Protein AF-A0AAV0P8Z9-F1 (afdb_monomer_lite)

InterPro domains:
  IPR044787 HHO5-like [PTHR31003] (23-116)
  IPR058673 HHO5-like, N-terminal domain [PF26575] (5-75)

Structure (mmCIF, N/CA/C/O backbone):
data_AF-A0AAV0P8Z9-F1
#
_entry.id   AF-A0AAV0P8Z9-F1
#
loop_
_atom_site.group_PDB
_atom_site.id
_atom_site.type_symbol
_atom_site.label_atom_id
_atom_site.label_alt_id
_atom_site.label_comp_id
_atom_site.label_asym_id
_atom_site.label_entity_id
_atom_site.label_seq_id
_atom_site.pdbx_PDB_ins_code
_atom_site.Cartn_x
_atom_site.Cartn_y
_atom_site.Cartn_z
_atom_site.occupancy
_atom_site.B_iso_or_equiv
_atom_site.auth_seq_id
_atom_site.auth_comp_id
_atom_site.auth_asym_id
_atom_site.auth_atom_id
_atom_site.pdbx_PDB_model_num
ATOM 1 N N . MET A 1 1 ? -12.467 15.880 -38.894 1.00 51.84 1 MET A N 1
ATOM 2 C CA . MET A 1 1 ? -12.715 15.130 -37.648 1.00 51.84 1 MET A CA 1
ATOM 3 C C . MET A 1 1 ? -11.753 15.692 -36.623 1.00 51.84 1 MET A C 1
ATOM 5 O O . MET A 1 1 ? -10.556 15.492 -36.778 1.00 51.84 1 MET A O 1
ATOM 9 N N . GLU A 1 2 ? -12.243 16.493 -35.682 1.00 56.84 2 GLU A N 1
ATOM 10 C CA . GLU A 1 2 ? -11.440 16.938 -34.540 1.00 56.84 2 GLU A CA 1
ATOM 11 C C . GLU A 1 2 ? -11.354 15.783 -33.543 1.00 56.84 2 GLU A C 1
ATOM 13 O O . GLU A 1 2 ? -12.376 15.250 -33.117 1.00 56.84 2 GLU A O 1
ATOM 18 N N . LEU A 1 3 ? -10.135 15.364 -33.212 1.00 60.47 3 LEU A N 1
ATOM 19 C CA . LEU A 1 3 ? -9.883 14.426 -32.127 1.00 60.47 3 LEU A CA 1
ATOM 20 C C . LEU A 1 3 ? -9.675 15.258 -30.861 1.00 60.47 3 LEU A C 1
ATOM 22 O O . LEU A 1 3 ? -8.572 15.737 -30.605 1.00 60.47 3 LEU A O 1
ATOM 26 N N . SER A 1 4 ? -10.739 15.473 -30.090 1.00 65.94 4 SER A N 1
ATOM 27 C CA . SER A 1 4 ? -10.613 16.033 -28.746 1.00 65.94 4 SER A CA 1
ATOM 28 C C . SER A 1 4 ? -9.932 14.992 -27.857 1.00 65.94 4 SER A C 1
ATOM 30 O O . SER A 1 4 ? -10.538 13.985 -27.491 1.00 65.94 4 SER A O 1
ATOM 32 N N . LEU A 1 5 ? -8.656 15.209 -27.540 1.00 61.56 5 LEU A N 1
ATOM 33 C CA . LEU A 1 5 ? -7.980 14.472 -26.479 1.00 61.56 5 LEU A CA 1
ATOM 34 C C . LEU A 1 5 ? -8.560 14.962 -25.155 1.00 61.56 5 LEU A C 1
ATOM 36 O O . LEU A 1 5 ? -8.186 16.022 -24.658 1.00 61.56 5 LEU 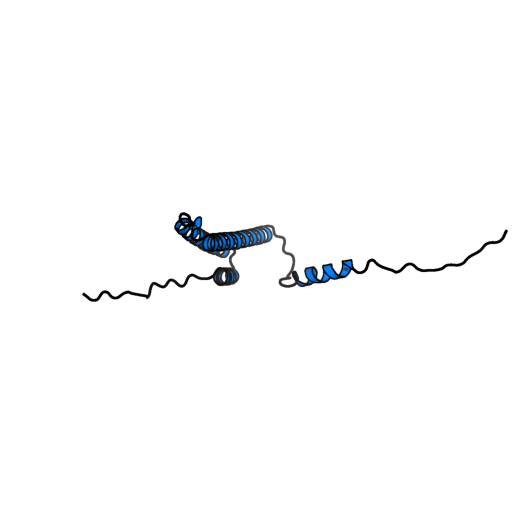A O 1
ATOM 40 N N . ASP A 1 6 ? -9.519 14.215 -24.621 1.00 62.91 6 ASP A N 1
ATOM 41 C CA . ASP A 1 6 ? -10.086 14.485 -23.310 1.00 62.91 6 ASP A CA 1
ATOM 42 C C . ASP A 1 6 ? -9.028 14.164 -22.238 1.00 62.91 6 ASP A C 1
ATOM 44 O O . ASP A 1 6 ? -8.890 13.038 -21.761 1.00 62.91 6 ASP A O 1
ATOM 48 N N . LEU A 1 7 ? -8.210 15.165 -21.901 1.00 58.78 7 LEU A N 1
ATOM 49 C CA . LEU A 1 7 ? -7.225 15.115 -20.814 1.00 58.78 7 LEU A CA 1
ATOM 50 C C . LEU A 1 7 ? -7.895 15.076 -19.424 1.00 58.78 7 LEU A C 1
ATOM 52 O O . LEU A 1 7 ? -7.199 15.073 -18.411 1.00 58.78 7 LEU A O 1
ATOM 56 N N . GLY A 1 8 ? -9.231 15.008 -19.344 1.00 55.84 8 GLY A N 1
ATOM 57 C CA . GLY A 1 8 ? -9.981 14.841 -18.097 1.00 55.84 8 GLY A CA 1
ATOM 58 C C . GLY A 1 8 ? -9.729 13.510 -17.376 1.00 55.84 8 GLY A C 1
ATOM 59 O O . GLY A 1 8 ? -10.128 13.358 -16.224 1.00 55.84 8 GLY A O 1
ATOM 60 N N . LEU A 1 9 ? -9.030 12.562 -18.011 1.00 55.56 9 LEU A N 1
ATOM 61 C CA . LEU A 1 9 ? -8.647 11.280 -17.415 1.00 55.56 9 LEU A CA 1
ATOM 62 C C . LEU A 1 9 ? -7.218 11.256 -16.844 1.00 55.56 9 LEU A C 1
ATOM 64 O O . LEU A 1 9 ? -6.630 10.181 -16.707 1.00 55.56 9 LEU A O 1
ATOM 68 N N . VAL A 1 10 ? -6.632 12.406 -16.491 1.00 54.03 10 VAL A N 1
ATOM 69 C CA . VAL A 1 10 ? -5.460 12.407 -15.603 1.00 54.03 10 VAL A CA 1
ATOM 70 C C . VAL A 1 10 ? -5.956 12.000 -14.216 1.00 54.03 10 VAL A C 1
ATOM 72 O O . VAL A 1 10 ? -6.272 12.833 -13.370 1.00 54.03 10 VAL A O 1
ATOM 75 N N . HIS A 1 11 ? -6.092 10.691 -13.997 1.00 60.72 11 HIS A N 1
ATOM 76 C CA . HIS A 1 11 ? -6.271 10.137 -12.666 1.00 60.72 11 HIS A CA 1
ATOM 77 C C . HIS A 1 11 ? -5.038 10.538 -11.860 1.00 60.72 11 HIS A C 1
ATOM 79 O O . HIS A 1 11 ? -3.969 9.947 -12.007 1.00 60.72 11 HIS A O 1
ATOM 85 N N . VAL A 1 12 ? -5.171 11.585 -11.048 1.00 62.84 12 VAL A N 1
ATOM 86 C CA . VAL A 1 12 ? -4.145 11.950 -10.079 1.00 62.84 12 VAL A CA 1
ATOM 87 C C . VAL A 1 12 ? -4.129 10.827 -9.053 1.00 62.84 12 VAL A C 1
ATOM 89 O O . VAL A 1 12 ? -5.015 10.720 -8.204 1.00 62.84 12 VAL A O 1
ATOM 92 N N . SER A 1 13 ? -3.164 9.923 -9.203 1.00 72.81 13 SER A N 1
ATOM 93 C CA . SER A 1 13 ? -2.950 8.838 -8.260 1.00 72.81 13 SER A CA 1
ATOM 94 C C . SER A 1 13 ? -2.688 9.439 -6.887 1.00 72.81 13 SER A C 1
ATOM 96 O O . SER A 1 13 ? -1.735 10.197 -6.714 1.00 72.81 13 SER A O 1
ATOM 98 N N . LYS A 1 14 ? -3.532 9.089 -5.914 1.00 83.50 14 LYS A N 1
ATOM 99 C CA . LYS A 1 14 ? -3.284 9.434 -4.516 1.00 83.50 14 LYS A CA 1
ATOM 100 C C . LYS A 1 14 ? -1.974 8.806 -4.063 1.00 83.50 14 LYS A C 1
ATOM 102 O O . LYS A 1 14 ? -1.675 7.650 -4.376 1.00 83.50 14 LYS A O 1
ATOM 107 N N . THR A 1 15 ? -1.205 9.564 -3.305 1.00 90.31 15 THR A N 1
ATOM 108 C CA . THR A 1 15 ? -0.020 9.074 -2.615 1.00 90.31 15 THR A CA 1
ATOM 109 C C . THR A 1 15 ? -0.419 8.156 -1.462 1.00 90.31 15 THR A C 1
ATOM 111 O O . THR A 1 15 ? -1.511 8.252 -0.903 1.00 90.31 15 THR A O 1
ATOM 114 N N . VAL A 1 16 ? 0.504 7.293 -1.035 1.00 91.94 16 VAL A N 1
ATOM 115 C CA . VAL A 1 16 ? 0.297 6.436 0.146 1.00 91.94 16 VAL A CA 1
ATOM 116 C C . VAL A 1 16 ? -0.013 7.270 1.395 1.00 91.94 16 VAL A C 1
ATOM 118 O O . VAL A 1 16 ? -0.806 6.845 2.227 1.00 91.94 16 VAL A O 1
ATOM 121 N N . ALA A 1 17 ? 0.579 8.462 1.523 1.00 93.00 17 ALA A N 1
ATOM 122 C CA . ALA A 1 17 ? 0.323 9.362 2.644 1.00 93.00 17 ALA A CA 1
ATOM 123 C C . ALA A 1 17 ? -1.138 9.834 2.677 1.00 93.00 17 ALA A C 1
ATOM 125 O O . ALA A 1 17 ? -1.779 9.745 3.720 1.00 93.00 17 ALA A O 1
ATOM 126 N N . GLU A 1 18 ? -1.680 10.252 1.532 1.00 93.06 18 GLU A N 1
ATOM 127 C CA . GLU A 1 18 ? -3.087 10.652 1.410 1.00 93.06 18 GLU A CA 1
ATOM 128 C C . GLU A 1 18 ? -4.025 9.472 1.688 1.00 93.06 18 GLU A C 1
ATOM 130 O O . GLU A 1 18 ? -5.010 9.625 2.410 1.00 93.06 18 GLU A O 1
ATOM 135 N N . CYS A 1 19 ? -3.701 8.273 1.189 1.00 90.88 19 CYS A N 1
ATOM 136 C CA . CYS A 1 19 ? -4.474 7.065 1.487 1.00 90.88 19 CYS A CA 1
ATOM 137 C C . CYS A 1 19 ? -4.520 6.779 2.995 1.00 90.88 19 CYS A C 1
ATOM 139 O O . CYS A 1 19 ? -5.588 6.499 3.539 1.00 90.88 19 CYS A O 1
ATOM 141 N N . LEU A 1 20 ? -3.376 6.869 3.680 1.00 93.38 20 LEU A N 1
ATOM 142 C CA . LEU A 1 20 ? -3.286 6.655 5.125 1.00 93.38 20 LEU A CA 1
ATOM 143 C C . LEU A 1 20 ? -4.045 7.732 5.909 1.00 93.38 20 LEU A C 1
ATOM 145 O O . LEU A 1 20 ? -4.743 7.406 6.866 1.00 93.38 20 LEU A O 1
ATOM 149 N N . GLU A 1 21 ? -3.973 8.995 5.487 1.00 93.50 21 GLU A N 1
ATOM 150 C CA . GLU A 1 21 ? -4.736 10.082 6.104 1.00 93.50 21 GLU A CA 1
ATOM 151 C C . GLU A 1 21 ? -6.252 9.862 5.955 1.00 93.50 21 GLU A C 1
ATOM 153 O O . GLU A 1 21 ? -7.019 10.047 6.904 1.00 93.50 21 GLU A O 1
ATOM 158 N N . GLU A 1 22 ? -6.707 9.418 4.782 1.00 91.19 22 GLU A N 1
ATOM 159 C CA . GLU A 1 22 ? -8.111 9.072 4.553 1.00 91.19 22 GLU A CA 1
ATOM 160 C C . GLU A 1 22 ? -8.573 7.901 5.418 1.00 91.19 22 GLU A C 1
ATOM 162 O O . GLU A 1 22 ? -9.686 7.938 5.945 1.00 91.19 22 GLU A O 1
ATOM 167 N N . VAL A 1 23 ? -7.737 6.875 5.575 1.00 92.81 23 VAL A N 1
ATOM 168 C CA . VAL A 1 23 ? -8.021 5.723 6.440 1.00 92.81 23 VAL A CA 1
ATOM 169 C C . VAL A 1 23 ? -8.057 6.149 7.908 1.00 92.81 23 VAL A C 1
ATOM 171 O O . VAL A 1 23 ? -8.952 5.728 8.638 1.00 92.81 23 VAL A O 1
ATOM 174 N N . ALA A 1 24 ? -7.162 7.039 8.342 1.00 90.94 24 ALA A N 1
ATOM 175 C CA . ALA A 1 24 ? -7.137 7.556 9.709 1.00 90.94 24 ALA A CA 1
ATOM 176 C C . ALA A 1 24 ? -8.436 8.293 10.087 1.00 90.94 24 ALA A C 1
ATOM 178 O O . ALA A 1 24 ? -8.899 8.167 11.221 1.00 90.94 24 ALA A O 1
ATOM 179 N N . LYS A 1 25 ? -9.055 9.006 9.135 1.00 92.88 25 LYS A N 1
ATOM 180 C CA . LYS A 1 25 ? -10.325 9.737 9.327 1.00 92.88 25 LYS A CA 1
ATOM 181 C C . LYS A 1 25 ? -11.548 8.827 9.484 1.00 92.88 25 LYS A C 1
ATOM 183 O O . LYS A 1 25 ? -12.558 9.256 10.046 1.00 92.88 25 LYS A O 1
ATOM 188 N N . VAL A 1 26 ? -11.500 7.595 8.977 1.00 92.12 26 VAL A 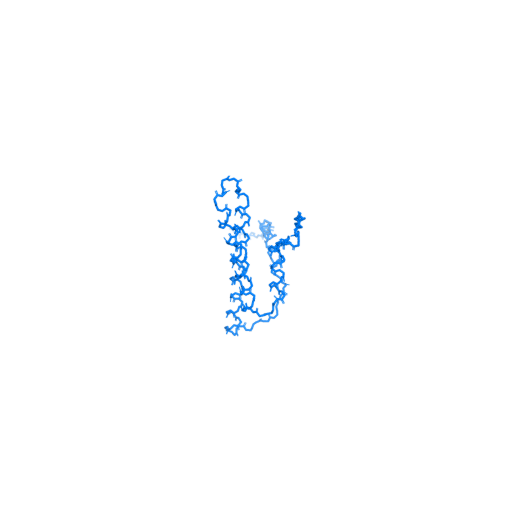N 1
ATOM 189 C CA . VAL A 1 26 ? -12.602 6.630 9.125 1.00 92.12 26 VAL A CA 1
ATOM 190 C C . VAL A 1 26 ? -12.674 6.179 10.587 1.00 92.12 26 VAL A C 1
ATOM 192 O O . VAL A 1 26 ? -11.650 6.001 11.234 1.00 92.12 26 VAL A O 1
ATOM 195 N N . LYS A 1 27 ? -13.875 6.006 11.146 1.00 89.69 27 LYS A N 1
ATOM 196 C CA . LYS A 1 27 ? -14.036 5.526 12.533 1.00 89.69 27 LYS A CA 1
ATOM 197 C C . LYS A 1 27 ? -14.147 4.007 12.614 1.00 89.69 27 LYS A C 1
ATOM 199 O O . LYS A 1 27 ? -13.554 3.398 13.494 1.00 89.69 27 LYS A O 1
ATOM 204 N N . ASP A 1 28 ? -14.894 3.418 11.687 1.00 92.44 28 ASP A N 1
ATOM 205 C CA . ASP A 1 28 ? -15.147 1.983 11.650 1.00 92.44 28 ASP A CA 1
ATOM 206 C C . ASP A 1 28 ? -13.930 1.198 11.143 1.00 92.44 28 ASP A C 1
ATOM 208 O O . ASP A 1 28 ? -13.384 1.495 10.078 1.00 92.44 28 ASP A O 1
ATOM 212 N N . VAL A 1 29 ? -13.507 0.183 11.898 1.00 91.62 29 VAL A N 1
ATOM 213 C CA . VAL A 1 29 ? -12.312 -0.596 11.554 1.00 91.62 29 VAL A CA 1
ATOM 214 C C . VAL A 1 29 ? -12.553 -1.493 10.339 1.00 91.62 29 VAL A C 1
ATOM 216 O O . VAL A 1 29 ? -11.657 -1.634 9.508 1.00 91.62 29 VAL A O 1
ATOM 219 N N . GLY A 1 30 ? -13.763 -2.031 10.162 1.00 91.31 30 GLY A N 1
ATOM 220 C CA . GLY A 1 30 ? -14.109 -2.820 8.976 1.00 91.31 30 GLY A CA 1
ATOM 221 C C . GLY A 1 30 ? -13.960 -2.009 7.685 1.00 91.31 30 GLY A C 1
ATOM 222 O O . GLY A 1 30 ? -13.312 -2.448 6.734 1.00 91.31 30 GLY A O 1
ATOM 223 N N . GLN A 1 31 ? -14.470 -0.777 7.680 1.00 93.12 31 GLN A N 1
ATOM 224 C CA . GLN A 1 31 ? -14.312 0.169 6.575 1.00 93.12 31 GLN A CA 1
ATOM 225 C C . GLN A 1 31 ? -12.853 0.584 6.355 1.00 93.12 31 GLN A C 1
ATOM 227 O O . GLN A 1 31 ? -12.437 0.706 5.201 1.00 93.12 31 GLN A O 1
ATOM 232 N N . LYS A 1 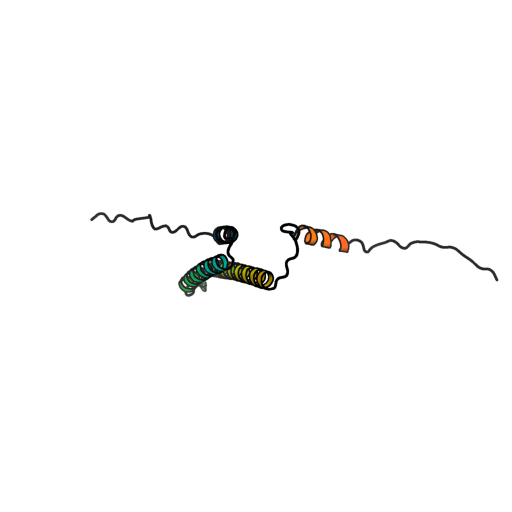32 ? -12.059 0.781 7.420 1.00 94.38 32 LYS A N 1
ATOM 233 C CA . LYS A 1 32 ? -10.610 1.029 7.287 1.00 94.38 32 LYS A CA 1
ATOM 234 C C . LYS A 1 32 ? -9.917 -0.112 6.554 1.00 94.38 32 LYS A C 1
ATOM 236 O O . LYS A 1 32 ? -9.182 0.136 5.601 1.00 94.38 32 LYS A O 1
ATOM 241 N N . LEU A 1 33 ? -10.182 -1.346 6.980 1.00 94.62 33 LEU A N 1
ATOM 242 C CA . LEU A 1 33 ? -9.589 -2.546 6.398 1.00 94.62 33 LEU A CA 1
ATOM 243 C C . LEU A 1 33 ? -9.984 -2.719 4.934 1.00 94.62 33 LEU A C 1
ATOM 245 O O . LEU A 1 33 ? -9.106 -2.956 4.112 1.00 94.62 33 LEU A O 1
ATOM 249 N N . SER A 1 34 ? -11.263 -2.527 4.599 1.00 94.50 34 SER A N 1
ATOM 250 C CA . SER A 1 34 ? -11.733 -2.585 3.210 1.00 94.50 34 SER A CA 1
ATOM 251 C C . SER A 1 34 ? -11.023 -1.557 2.329 1.00 94.50 34 SER A C 1
ATOM 253 O O . SER A 1 34 ? -10.557 -1.899 1.250 1.00 94.50 34 SER A O 1
ATOM 255 N N . ARG A 1 35 ? -10.875 -0.309 2.796 1.00 94.44 35 ARG A N 1
ATOM 256 C CA . ARG A 1 35 ? -10.174 0.733 2.028 1.00 94.44 35 ARG A CA 1
ATOM 257 C C . ARG A 1 35 ? -8.693 0.424 1.840 1.00 94.44 35 ARG A C 1
ATOM 259 O O . ARG A 1 35 ? -8.158 0.658 0.761 1.00 94.44 35 ARG A O 1
ATOM 266 N N . LEU A 1 36 ? -8.021 -0.062 2.885 1.00 95.38 36 LEU A N 1
ATOM 267 C CA . LEU A 1 36 ? -6.616 -0.464 2.796 1.00 95.38 36 LEU A CA 1
ATOM 268 C C . LEU A 1 36 ? -6.436 -1.617 1.804 1.00 95.38 36 LEU A C 1
ATOM 270 O O . LEU A 1 36 ? -5.515 -1.563 0.992 1.00 95.38 36 LEU A O 1
ATOM 274 N N . ASP A 1 37 ? -7.328 -2.609 1.830 1.00 95.69 37 ASP A N 1
ATOM 275 C CA . ASP A 1 37 ? -7.307 -3.737 0.896 1.00 95.69 37 ASP A CA 1
ATOM 276 C C . ASP A 1 37 ? -7.519 -3.277 -0.554 1.00 95.69 37 ASP A C 1
ATOM 278 O O . ASP A 1 37 ? -6.735 -3.631 -1.434 1.00 95.69 37 ASP A O 1
ATOM 282 N N . ASP A 1 38 ? -8.481 -2.381 -0.796 1.00 95.25 38 ASP A N 1
ATOM 283 C CA . ASP A 1 38 ? -8.710 -1.783 -2.117 1.00 95.25 38 ASP A CA 1
ATOM 284 C C . ASP A 1 38 ? -7.451 -1.078 -2.651 1.00 95.25 38 ASP A C 1
ATOM 286 O O . ASP A 1 38 ? -7.080 -1.236 -3.819 1.00 95.25 38 ASP A O 1
ATOM 290 N N . TYR A 1 39 ? -6.759 -0.305 -1.805 1.00 94.75 39 TYR A N 1
ATOM 291 C CA . TYR A 1 39 ? -5.510 0.359 -2.191 1.00 94.75 39 TYR A CA 1
ATOM 292 C C . TYR A 1 39 ? -4.380 -0.641 -2.467 1.00 94.75 39 TYR A C 1
ATOM 294 O O . TYR A 1 39 ? -3.646 -0.470 -3.444 1.00 94.75 39 TYR A O 1
ATOM 302 N N . VAL A 1 40 ? -4.255 -1.691 -1.653 1.00 96.50 40 VAL A N 1
ATOM 303 C CA . VAL A 1 40 ? -3.281 -2.772 -1.862 1.00 96.50 40 VAL A CA 1
ATOM 304 C C . VAL A 1 40 ? -3.527 -3.469 -3.198 1.00 96.50 40 VAL A C 1
ATOM 306 O O . VAL A 1 40 ? -2.593 -3.587 -3.989 1.00 96.50 40 VAL A O 1
ATOM 309 N N . ASN A 1 41 ? -4.769 -3.860 -3.489 1.00 96.62 41 ASN A N 1
ATOM 310 C CA . ASN A 1 41 ? -5.133 -4.557 -4.725 1.00 96.62 41 ASN A CA 1
ATOM 311 C C . ASN A 1 41 ? -4.769 -3.728 -5.966 1.00 96.62 41 ASN A C 1
ATOM 313 O O . ASN A 1 41 ? -4.135 -4.234 -6.894 1.00 96.62 41 ASN A O 1
ATOM 317 N N . ARG A 1 42 ? -5.073 -2.425 -5.944 1.00 94.88 42 ARG A N 1
ATOM 318 C CA . ARG A 1 42 ? -4.721 -1.500 -7.033 1.00 94.88 42 ARG A CA 1
ATOM 319 C C . ARG A 1 42 ? -3.209 -1.370 -7.231 1.00 94.88 42 ARG A C 1
ATOM 321 O O . ARG A 1 42 ? -2.743 -1.368 -8.366 1.00 94.88 42 ARG A O 1
ATOM 328 N N . LEU A 1 43 ? -2.430 -1.267 -6.153 1.00 95.69 43 LEU A N 1
ATOM 329 C CA . LEU A 1 43 ? -0.967 -1.195 -6.258 1.00 95.69 43 LEU A CA 1
ATOM 330 C C . LEU A 1 43 ? -0.357 -2.517 -6.734 1.00 95.69 43 LEU A C 1
ATOM 332 O O . LEU A 1 43 ? 0.624 -2.508 -7.478 1.00 95.69 43 LEU A O 1
ATOM 336 N N . GLU A 1 44 ? -0.935 -3.652 -6.344 1.00 97.44 44 GLU A N 1
ATOM 337 C CA . GLU A 1 44 ? -0.523 -4.959 -6.849 1.00 97.44 44 GLU A CA 1
ATOM 338 C C . GLU A 1 44 ? -0.799 -5.113 -8.351 1.00 97.44 44 GLU A C 1
ATOM 340 O O . GLU A 1 44 ? 0.023 -5.707 -9.055 1.00 97.44 44 GLU A O 1
ATOM 345 N N . ASP A 1 45 ? -1.899 -4.551 -8.858 1.00 96.62 45 ASP A N 1
ATOM 346 C CA . ASP A 1 45 ? -2.166 -4.468 -10.297 1.00 96.62 45 ASP A CA 1
ATOM 347 C C . ASP A 1 45 ? -1.122 -3.617 -11.021 1.00 96.62 45 ASP A C 1
ATOM 349 O O . ASP A 1 45 ? -0.564 -4.062 -12.026 1.00 96.62 45 ASP A O 1
ATOM 353 N N . GLU A 1 46 ? -0.802 -2.425 -10.508 1.00 94.75 46 GLU A N 1
ATOM 354 C CA . GLU A 1 46 ? 0.241 -1.574 -11.099 1.00 94.75 46 GLU A CA 1
ATOM 355 C C . GLU A 1 46 ? 1.612 -2.253 -11.076 1.00 94.75 46 GLU A C 1
ATOM 357 O O . GLU A 1 46 ? 2.340 -2.223 -12.071 1.00 94.75 46 GLU A O 1
ATOM 362 N N . ARG A 1 47 ? 1.939 -2.963 -9.991 1.00 96.38 47 ARG A N 1
ATOM 363 C CA . ARG A 1 47 ? 3.134 -3.808 -9.936 1.00 96.38 47 ARG A CA 1
ATOM 364 C C . ARG A 1 47 ? 3.117 -4.850 -11.048 1.00 96.38 47 ARG A C 1
ATOM 366 O O . ARG A 1 47 ? 4.107 -4.975 -11.761 1.00 96.38 47 ARG A O 1
ATOM 373 N N . ARG A 1 48 ? 2.021 -5.606 -11.189 1.00 97.50 48 ARG A N 1
ATOM 374 C CA . ARG A 1 48 ? 1.900 -6.665 -12.206 1.00 97.50 48 ARG A CA 1
ATOM 375 C C . ARG A 1 48 ? 2.078 -6.111 -13.618 1.00 97.50 48 ARG A C 1
ATOM 377 O O . ARG A 1 48 ? 2.713 -6.769 -14.437 1.00 97.50 48 ARG A O 1
ATOM 384 N N . LYS A 1 49 ? 1.578 -4.902 -13.895 1.00 95.56 49 LYS A N 1
ATOM 385 C CA . LYS A 1 49 ? 1.763 -4.231 -15.193 1.00 95.56 49 LYS A CA 1
ATOM 386 C C . LYS A 1 49 ? 3.233 -3.944 -15.488 1.00 95.56 49 LYS A C 1
ATOM 388 O O . LYS A 1 49 ? 3.667 -4.142 -16.620 1.00 95.56 49 LYS A O 1
ATOM 393 N N . ILE A 1 50 ? 3.997 -3.498 -14.488 1.00 96.19 50 ILE A N 1
ATOM 394 C CA . ILE A 1 50 ? 5.414 -3.148 -14.673 1.00 96.19 50 ILE A CA 1
ATOM 395 C C . ILE A 1 50 ? 6.386 -4.305 -14.406 1.00 96.19 50 ILE A C 1
ATOM 397 O O . ILE A 1 50 ? 7.590 -4.147 -14.589 1.00 96.19 50 ILE A O 1
ATOM 401 N N . GLU A 1 51 ? 5.884 -5.474 -14.008 1.00 96.12 51 GLU A N 1
ATOM 402 C CA . GLU A 1 51 ? 6.668 -6.664 -13.652 1.00 96.12 51 GLU A CA 1
ATOM 403 C C . GLU A 1 51 ? 7.619 -7.109 -14.779 1.00 96.12 51 GLU A C 1
ATOM 405 O O . GLU A 1 51 ? 8.755 -7.513 -14.533 1.00 96.12 51 GLU A O 1
ATOM 410 N N . VAL A 1 52 ? 7.186 -6.987 -16.037 1.00 96.19 52 VAL A N 1
ATOM 411 C CA . VAL A 1 52 ? 8.017 -7.321 -17.207 1.00 96.19 52 VAL A CA 1
ATOM 412 C C . VAL A 1 52 ? 9.170 -6.337 -17.420 1.00 96.19 52 VAL A C 1
ATOM 414 O O . VAL A 1 52 ? 10.161 -6.700 -18.045 1.00 96.19 52 VAL A O 1
ATOM 417 N N . PHE A 1 53 ? 9.065 -5.125 -16.866 1.00 95.62 53 PHE A N 1
ATOM 418 C CA . PHE A 1 53 ? 10.065 -4.058 -16.951 1.00 95.62 53 PHE A CA 1
ATOM 419 C C . PHE A 1 53 ? 10.949 -3.983 -15.702 1.00 95.62 53 PHE A C 1
ATOM 421 O O . PHE A 1 53 ? 11.545 -2.947 -15.414 1.00 95.62 53 PHE A O 1
ATOM 428 N N . ARG A 1 54 ? 11.025 -5.044 -14.892 1.00 91.75 54 ARG A N 1
ATOM 429 C CA . ARG A 1 54 ? 11.755 -5.003 -13.613 1.00 91.75 54 ARG A CA 1
ATOM 430 C C . ARG A 1 54 ? 13.248 -4.728 -13.747 1.00 91.75 54 ARG A C 1
ATOM 432 O O . ARG A 1 54 ? 13.844 -4.231 -12.794 1.00 91.75 54 ARG A O 1
ATOM 439 N N . ARG A 1 55 ? 13.858 -5.048 -14.892 1.00 96.06 55 ARG A N 1
ATOM 440 C CA . ARG A 1 55 ? 15.282 -4.771 -15.145 1.00 96.06 55 ARG A CA 1
ATOM 441 C C . ARG A 1 55 ? 15.501 -3.322 -15.573 1.00 96.06 55 ARG A C 1
ATOM 443 O O . ARG A 1 55 ? 16.543 -2.750 -15.277 1.00 96.06 55 ARG A O 1
ATOM 450 N N . GLU A 1 56 ? 14.511 -2.748 -16.238 1.00 96.94 56 GLU A N 1
ATOM 451 C CA . GLU A 1 56 ? 14.503 -1.409 -16.813 1.00 96.94 56 GLU A CA 1
ATOM 452 C C . GLU A 1 56 ? 14.027 -0.360 -15.797 1.00 96.94 56 GLU A C 1
ATOM 454 O O . GLU A 1 56 ? 14.504 0.772 -15.804 1.00 96.94 56 GLU A O 1
ATOM 459 N N . LEU A 1 57 ? 13.123 -0.744 -14.890 1.00 96.38 57 LEU A N 1
ATOM 460 C CA . LEU A 1 57 ? 12.488 0.109 -13.880 1.00 96.38 57 LEU A CA 1
ATOM 461 C C . LEU A 1 57 ? 12.638 -0.456 -12.451 1.00 96.38 57 LEU A C 1
ATOM 463 O O . LEU A 1 57 ? 11.644 -0.602 -11.729 1.00 96.38 57 LEU A O 1
ATOM 467 N N . PRO A 1 58 ? 13.865 -0.755 -11.985 1.00 95.38 58 PRO A N 1
ATOM 468 C CA . PRO A 1 58 ? 14.068 -1.365 -10.671 1.00 95.38 58 PRO A CA 1
ATOM 469 C C . PRO A 1 58 ? 13.568 -0.476 -9.522 1.00 95.38 58 PRO A C 1
ATOM 471 O O . PRO A 1 58 ? 13.021 -0.982 -8.543 1.00 95.38 58 PRO A O 1
ATOM 474 N N . LEU A 1 59 ? 13.695 0.851 -9.651 1.00 97.19 59 LEU A N 1
ATOM 475 C CA . LEU A 1 59 ? 13.262 1.803 -8.622 1.00 97.19 59 LEU A CA 1
ATOM 476 C C . LEU A 1 59 ? 11.740 1.880 -8.497 1.00 97.19 59 LEU A C 1
ATOM 478 O O . LEU A 1 59 ? 11.221 1.858 -7.386 1.00 97.19 59 LEU A O 1
ATOM 482 N N . CYS A 1 60 ? 11.011 1.916 -9.615 1.00 95.56 60 CYS A N 1
ATOM 483 C CA . CYS A 1 60 ? 9.547 1.875 -9.586 1.00 95.56 60 CYS A CA 1
ATOM 484 C C . CYS A 1 60 ? 9.062 0.595 -8.907 1.00 95.56 60 CYS A C 1
ATOM 486 O O . CYS A 1 60 ? 8.104 0.623 -8.134 1.00 95.56 60 CYS A O 1
ATOM 488 N N . MET A 1 61 ? 9.765 -0.516 -9.152 1.00 96.44 61 MET A N 1
ATOM 489 C CA . MET A 1 61 ? 9.406 -1.774 -8.530 1.00 96.44 61 MET A CA 1
ATOM 490 C C . MET A 1 61 ? 9.658 -1.782 -7.013 1.00 96.44 61 MET A C 1
ATOM 492 O O . MET A 1 61 ? 8.849 -2.287 -6.236 1.00 96.44 61 MET A O 1
ATOM 496 N N . LEU A 1 62 ? 10.772 -1.205 -6.566 1.00 96.62 62 LEU A N 1
ATOM 497 C CA . LEU A 1 62 ? 11.041 -1.040 -5.139 1.00 96.62 62 LEU A CA 1
ATOM 498 C C . LEU A 1 62 ? 9.941 -0.202 -4.470 1.00 96.62 62 LEU A C 1
ATOM 500 O O . LEU A 1 62 ? 9.329 -0.654 -3.507 1.00 96.62 62 LEU A O 1
ATOM 504 N N . LEU A 1 63 ? 9.617 0.960 -5.044 1.00 96.50 63 LEU A N 1
ATOM 505 C CA . LEU A 1 63 ? 8.629 1.887 -4.485 1.00 96.50 63 LEU A CA 1
ATOM 506 C C . LEU A 1 63 ? 7.228 1.273 -4.363 1.00 96.50 63 LEU A C 1
ATOM 508 O O . LEU A 1 63 ? 6.563 1.466 -3.347 1.00 96.50 63 LEU A O 1
ATOM 512 N N . LEU A 1 64 ? 6.771 0.525 -5.373 1.00 96.25 64 LEU A N 1
ATOM 513 C CA . LEU A 1 64 ? 5.474 -0.155 -5.302 1.00 96.25 64 LEU A CA 1
ATOM 514 C C . LEU A 1 64 ? 5.467 -1.252 -4.233 1.00 96.25 64 LEU A C 1
ATOM 516 O O . LEU A 1 64 ? 4.487 -1.370 -3.500 1.00 96.25 64 LEU A O 1
ATOM 520 N N . ASN A 1 65 ? 6.541 -2.038 -4.115 1.00 97.25 65 ASN A N 1
ATOM 521 C CA . ASN A 1 65 ? 6.631 -3.068 -3.079 1.00 97.25 65 ASN A CA 1
ATOM 522 C C . ASN A 1 65 ? 6.628 -2.454 -1.673 1.00 97.25 65 ASN A C 1
ATOM 524 O O . ASN A 1 65 ? 5.880 -2.929 -0.819 1.00 97.25 65 ASN A O 1
ATOM 528 N N . ASP A 1 66 ? 7.386 -1.380 -1.456 1.00 97.62 66 ASP A N 1
ATOM 529 C CA . ASP A 1 66 ? 7.422 -0.661 -0.178 1.00 97.62 66 ASP A CA 1
ATOM 530 C C . ASP A 1 66 ? 6.051 -0.065 0.168 1.00 97.62 66 ASP A C 1
ATOM 532 O O . ASP A 1 66 ? 5.578 -0.181 1.300 1.00 97.62 66 ASP A O 1
ATOM 536 N N . ALA A 1 67 ? 5.369 0.528 -0.817 1.00 96.62 67 ALA A N 1
ATOM 537 C CA . ALA A 1 67 ? 4.019 1.057 -0.650 1.00 96.62 67 ALA A CA 1
ATOM 538 C C . ALA A 1 67 ? 3.013 -0.040 -0.261 1.00 96.62 67 ALA A C 1
ATOM 540 O O . ALA A 1 67 ? 2.249 0.135 0.690 1.00 96.62 67 ALA A O 1
ATOM 541 N N . ILE A 1 68 ? 3.033 -1.179 -0.963 1.00 97.31 68 ILE A N 1
ATOM 542 C CA . ILE A 1 68 ? 2.172 -2.335 -0.668 1.00 97.31 68 ILE A CA 1
ATOM 543 C C . ILE A 1 68 ? 2.447 -2.859 0.743 1.00 97.31 68 ILE A C 1
ATOM 545 O O . ILE A 1 68 ? 1.506 -3.111 1.496 1.00 97.31 68 ILE A O 1
ATOM 549 N N . LEU A 1 69 ? 3.720 -3.013 1.112 1.00 97.88 69 LEU A N 1
ATOM 550 C CA . LEU A 1 69 ? 4.122 -3.498 2.431 1.00 97.88 69 LEU A CA 1
ATOM 551 C C . LEU A 1 69 ? 3.613 -2.567 3.533 1.00 97.88 69 LEU A C 1
ATOM 553 O O . LEU A 1 69 ? 2.954 -3.030 4.462 1.00 97.88 69 LEU A O 1
ATOM 557 N N . LYS A 1 70 ? 3.812 -1.255 3.380 1.00 96.94 70 LYS A N 1
ATOM 558 C CA . LYS A 1 70 ? 3.362 -0.254 4.354 1.00 96.94 70 LYS A CA 1
ATOM 559 C C . LYS A 1 70 ? 1.847 -0.276 4.571 1.00 96.94 70 LYS A C 1
ATOM 561 O O . LYS A 1 70 ? 1.386 -0.170 5.705 1.00 96.94 70 LYS A O 1
ATOM 566 N N . LEU A 1 71 ? 1.059 -0.428 3.505 1.00 96.06 71 LEU A N 1
ATOM 567 C CA . LEU A 1 71 ? -0.401 -0.516 3.623 1.00 96.06 71 LEU A CA 1
ATOM 568 C C . LEU A 1 71 ? -0.856 -1.832 4.271 1.00 96.06 71 LEU A C 1
ATOM 570 O O . LEU A 1 71 ? -1.806 -1.828 5.055 1.00 96.06 71 LEU A O 1
ATOM 574 N N . LYS A 1 72 ? -0.171 -2.948 3.992 1.00 96.69 72 LYS A N 1
ATOM 575 C CA . LYS A 1 72 ? -0.445 -4.239 4.643 1.00 96.69 72 LYS A CA 1
ATOM 576 C C . LYS A 1 72 ? -0.127 -4.204 6.138 1.00 96.69 72 LYS A C 1
ATOM 578 O O . LYS A 1 72 ? -0.919 -4.715 6.925 1.00 96.69 72 LYS A O 1
ATOM 583 N N . GLU A 1 73 ? 0.978 -3.576 6.539 1.00 96.19 73 GLU A N 1
ATOM 584 C CA . GLU A 1 73 ? 1.305 -3.360 7.955 1.00 96.19 73 GLU A CA 1
ATOM 585 C C . GLU A 1 73 ? 0.224 -2.545 8.670 1.00 96.19 73 GLU A C 1
ATOM 587 O O . GLU A 1 73 ? -0.206 -2.911 9.764 1.00 96.19 73 GLU A O 1
ATOM 592 N N . GLU A 1 74 ? -0.272 -1.478 8.040 1.00 94.19 74 GLU A N 1
ATOM 593 C CA . GLU A 1 74 ? -1.351 -0.675 8.620 1.00 94.19 74 GLU A CA 1
ATOM 594 C C . GLU A 1 74 ? -2.658 -1.472 8.753 1.00 94.19 74 GLU A C 1
ATOM 596 O O . GLU A 1 74 ? -3.372 -1.357 9.752 1.00 94.19 74 GLU A O 1
ATOM 601 N N . ALA A 1 75 ? -2.954 -2.343 7.783 1.00 94.38 75 ALA A N 1
ATOM 602 C CA . ALA A 1 75 ? -4.112 -3.229 7.853 1.00 94.38 75 ALA A CA 1
ATOM 603 C C . ALA A 1 75 ? -3.985 -4.242 9.002 1.00 94.38 75 ALA A C 1
ATOM 605 O O . ALA A 1 75 ? -4.972 -4.523 9.681 1.00 94.38 75 ALA A O 1
ATOM 606 N N . LEU A 1 76 ? -2.785 -4.767 9.260 1.00 94.94 76 LEU A N 1
ATOM 607 C CA . LEU A 1 76 ? -2.536 -5.639 10.412 1.00 94.94 76 LEU A CA 1
ATOM 608 C C . LEU A 1 76 ? -2.734 -4.891 11.735 1.00 94.94 76 LEU A C 1
ATOM 610 O O . LEU A 1 76 ? -3.472 -5.381 12.587 1.00 94.94 76 LEU A O 1
ATOM 614 N N . ARG A 1 77 ? -2.199 -3.670 11.868 1.00 92.50 77 ARG A N 1
ATOM 615 C CA . ARG A 1 77 ? -2.433 -2.824 13.054 1.00 92.50 77 ARG A CA 1
ATOM 616 C C . ARG A 1 77 ? -3.916 -2.564 13.303 1.00 92.50 77 ARG A C 1
ATOM 618 O O . ARG A 1 77 ? -4.378 -2.642 14.438 1.00 92.50 77 ARG A O 1
ATOM 625 N N . CYS A 1 78 ? -4.682 -2.285 12.248 1.00 91.06 78 CYS A N 1
ATOM 626 C CA . CYS A 1 78 ? -6.128 -2.104 12.364 1.00 91.06 78 CYS A CA 1
ATOM 627 C C . CYS A 1 78 ? -6.825 -3.375 12.884 1.00 91.06 78 CYS A C 1
ATOM 629 O O . CYS A 1 78 ? -7.693 -3.272 13.749 1.00 91.06 78 CYS A O 1
ATOM 631 N N . LYS A 1 79 ? -6.432 -4.566 12.408 1.00 91.06 79 LYS A N 1
ATOM 632 C CA . LYS A 1 79 ? -6.978 -5.846 12.899 1.00 91.06 79 LYS A CA 1
ATOM 633 C C . LYS A 1 79 ? -6.660 -6.068 14.376 1.00 91.06 79 LYS A C 1
ATOM 635 O O . LYS A 1 79 ? -7.575 -6.332 15.146 1.00 91.06 79 LYS A O 1
ATOM 640 N N . GLU A 1 80 ? -5.410 -5.868 14.786 1.00 90.38 80 GLU A N 1
ATOM 641 C CA . GLU A 1 80 ? -4.986 -6.031 16.185 1.00 90.38 80 GLU A CA 1
ATOM 642 C C . GLU A 1 80 ? -5.769 -5.121 17.145 1.00 90.38 80 GLU A C 1
ATOM 644 O O . GLU A 1 80 ? -6.204 -5.559 18.212 1.00 90.38 80 GLU A O 1
ATOM 649 N N . LEU A 1 81 ? -6.000 -3.860 16.760 1.00 84.88 81 LEU A N 1
ATOM 650 C CA . LEU A 1 81 ? -6.806 -2.925 17.552 1.00 84.88 81 LEU A CA 1
ATOM 651 C C . LEU A 1 81 ? -8.269 -3.370 17.661 1.00 84.88 81 LEU A C 1
ATOM 653 O O . LEU A 1 81 ? -8.870 -3.241 18.728 1.00 84.88 81 LEU A O 1
ATOM 657 N N . ASN A 1 82 ? -8.836 -3.902 16.577 1.00 86.12 82 ASN A N 1
ATOM 658 C CA . ASN A 1 82 ? -10.200 -4.422 16.573 1.00 86.12 82 ASN A CA 1
ATOM 659 C C . ASN A 1 82 ? -10.343 -5.659 17.466 1.00 86.12 82 ASN A C 1
ATOM 661 O O . ASN A 1 82 ? -11.290 -5.745 18.246 1.00 86.12 82 ASN A O 1
ATOM 665 N N . ASP A 1 83 ? -9.387 -6.582 17.396 1.00 84.44 83 ASP A N 1
ATOM 666 C CA . ASP A 1 83 ? -9.389 -7.808 18.195 1.00 84.44 83 ASP A CA 1
ATOM 667 C C . ASP A 1 83 ? -9.233 -7.492 19.692 1.00 84.44 83 ASP A C 1
ATOM 669 O O . ASP A 1 83 ? -9.930 -8.069 20.529 1.00 84.44 83 ASP A O 1
ATOM 673 N N . ARG A 1 84 ? -8.398 -6.502 20.045 1.00 82.19 84 ARG A N 1
ATOM 674 C CA . ARG A 1 84 ? -8.268 -6.010 21.427 1.00 82.19 84 ARG A CA 1
ATOM 675 C C . ARG A 1 84 ? -9.540 -5.324 21.930 1.00 82.19 84 ARG A C 1
ATOM 677 O O . ARG A 1 84 ? -9.921 -5.527 23.083 1.00 82.19 84 ARG A O 1
ATOM 684 N N . ALA A 1 85 ? -10.202 -4.536 21.082 1.00 76.88 85 ALA A N 1
ATOM 685 C CA . ALA A 1 85 ? -11.475 -3.904 21.420 1.00 76.88 85 ALA A CA 1
ATOM 686 C C . ALA A 1 85 ? -12.587 -4.947 21.633 1.00 76.88 85 ALA A C 1
ATOM 688 O O . ALA A 1 85 ? -13.379 -4.825 22.567 1.00 76.88 85 ALA A O 1
ATOM 689 N N . ALA A 1 86 ? -12.613 -6.006 20.818 1.00 75.00 86 ALA A N 1
ATOM 690 C CA . ALA A 1 86 ? -13.555 -7.115 20.955 1.00 75.00 86 ALA A CA 1
ATOM 691 C C . ALA A 1 86 ? -13.287 -7.983 22.200 1.00 75.00 86 ALA A C 1
ATOM 693 O O . ALA A 1 86 ? -14.224 -8.524 22.785 1.00 75.00 86 ALA A O 1
ATOM 694 N N . ALA A 1 87 ? -12.030 -8.083 22.643 1.00 74.88 87 ALA A N 1
ATOM 695 C CA . ALA A 1 87 ? -11.627 -8.843 23.828 1.00 74.88 87 ALA A CA 1
ATOM 696 C C . ALA A 1 87 ? -11.916 -8.141 25.174 1.00 74.88 87 ALA A C 1
ATOM 698 O O . ALA A 1 87 ? -11.552 -8.666 26.226 1.00 74.88 87 ALA A O 1
ATOM 699 N N . GLY A 1 88 ? -12.565 -6.969 25.178 1.00 59.31 88 GLY A N 1
ATOM 700 C CA . GLY A 1 88 ? -13.054 -6.325 26.404 1.00 59.31 88 GLY A CA 1
ATOM 701 C C . GLY A 1 88 ? -11.973 -5.761 27.335 1.00 59.31 88 GLY A C 1
ATOM 702 O O . GLY A 1 88 ? -12.281 -5.400 28.469 1.00 59.31 88 GLY A O 1
ATOM 703 N N . GLN A 1 89 ? -10.722 -5.636 26.882 1.00 54.31 89 GLN A N 1
ATOM 704 C CA . GLN A 1 89 ? -9.694 -4.879 27.602 1.00 54.31 89 GLN A CA 1
ATOM 705 C C . GLN A 1 89 ? -9.903 -3.380 27.363 1.00 54.31 89 GLN A C 1
ATOM 707 O O . GLN A 1 89 ? -9.180 -2.745 26.597 1.00 54.31 89 GLN A O 1
ATOM 712 N N . GLY A 1 90 ? -10.925 -2.823 28.012 1.00 52.44 90 GLY A N 1
ATOM 713 C CA . GLY A 1 90 ? -10.983 -1.392 28.262 1.00 52.44 90 GLY A CA 1
ATOM 714 C C . GLY A 1 90 ? -9.879 -1.045 29.249 1.00 52.44 90 GLY A C 1
ATOM 715 O O . GLY A 1 90 ? -10.009 -1.334 30.434 1.00 52.44 90 GLY A O 1
ATOM 716 N N . ASP A 1 91 ? -8.797 -0.461 28.754 1.00 43.47 91 ASP A N 1
ATOM 717 C CA . ASP A 1 91 ? -7.878 0.287 29.597 1.00 43.47 91 ASP A CA 1
ATOM 718 C C . ASP A 1 91 ? -7.682 1.670 28.988 1.00 43.47 91 ASP A C 1
ATOM 720 O O . ASP A 1 91 ? -7.769 1.838 27.768 1.00 43.47 91 ASP A O 1
ATOM 724 N N . GLY A 1 92 ? -7.563 2.639 29.885 1.00 45.53 92 GLY A N 1
ATOM 725 C CA . GLY A 1 92 ? -7.831 4.052 29.677 1.00 45.53 92 GLY A CA 1
ATOM 726 C C . GLY A 1 92 ? -7.115 4.723 28.507 1.00 45.53 92 GLY A C 1
ATOM 727 O O . GLY A 1 92 ? -6.127 4.252 27.951 1.00 45.53 92 GLY A O 1
ATOM 728 N N . GLU A 1 93 ? -7.681 5.876 28.169 1.00 53.28 93 GLU A N 1
ATOM 729 C CA . GLU A 1 93 ? -7.080 6.971 27.416 1.00 53.28 93 GLU A CA 1
ATOM 730 C C . GLU A 1 93 ? -5.547 7.014 27.535 1.00 53.28 93 GLU A C 1
ATOM 732 O O . GLU A 1 93 ? -5.030 7.203 28.626 1.00 53.28 93 GLU A O 1
ATOM 737 N N . GLU A 1 94 ? -4.830 6.885 26.413 1.00 46.19 94 GLU A N 1
ATOM 738 C CA . GLU A 1 94 ? -3.536 7.549 26.176 1.00 46.19 94 GLU A CA 1
ATOM 739 C C . GLU A 1 94 ? -3.126 7.369 24.701 1.00 46.19 94 GLU A C 1
ATOM 741 O O . GLU A 1 94 ? -2.234 6.607 24.322 1.00 46.19 94 GLU A O 1
ATOM 746 N N . GLY A 1 95 ? -3.814 8.103 23.824 1.00 52.41 95 GLY A N 1
ATOM 747 C CA . GLY A 1 95 ? -3.177 8.573 22.598 1.00 52.41 95 GLY A CA 1
ATOM 748 C C . GLY A 1 95 ? -2.135 9.632 22.975 1.00 52.41 95 GLY A C 1
ATOM 749 O O . GLY A 1 95 ? -2.434 10.509 23.772 1.00 52.41 95 GLY A O 1
ATOM 750 N N . GLU A 1 96 ? -0.936 9.538 22.393 1.00 54.25 96 GLU A N 1
ATOM 751 C CA . GLU A 1 96 ? 0.204 10.469 22.533 1.00 54.25 96 GLU A CA 1
ATOM 752 C C . GLU A 1 96 ? 1.117 10.358 23.775 1.00 54.25 96 GLU A C 1
ATOM 754 O O . GLU A 1 96 ? 1.274 11.301 24.542 1.00 54.25 96 GLU A O 1
ATOM 759 N N . MET A 1 97 ? 1.907 9.279 23.896 1.00 52.50 97 MET A N 1
ATOM 760 C CA . MET A 1 97 ? 3.208 9.387 24.599 1.00 52.50 97 MET A CA 1
ATOM 761 C C . MET A 1 97 ? 4.267 8.332 24.217 1.00 52.50 97 MET A C 1
ATOM 763 O O . MET A 1 97 ? 5.194 8.083 24.990 1.00 52.50 97 MET A O 1
ATOM 767 N N . MET A 1 98 ? 4.174 7.665 23.061 1.00 56.84 98 MET A N 1
ATOM 768 C CA . MET A 1 98 ? 5.067 6.525 22.777 1.00 56.84 98 MET A CA 1
ATOM 769 C C . MET A 1 98 ? 6.431 6.908 22.174 1.00 56.84 98 MET A C 1
ATOM 771 O O . MET A 1 98 ? 7.380 6.146 22.314 1.00 56.84 98 MET A O 1
ATOM 775 N N . ASN A 1 99 ? 6.605 8.107 21.602 1.00 57.31 99 ASN A N 1
ATOM 776 C CA . ASN A 1 99 ? 7.902 8.478 21.007 1.00 57.31 99 ASN A CA 1
ATOM 777 C C . ASN A 1 99 ? 8.857 9.227 21.959 1.00 57.31 99 ASN A C 1
ATOM 779 O O . AS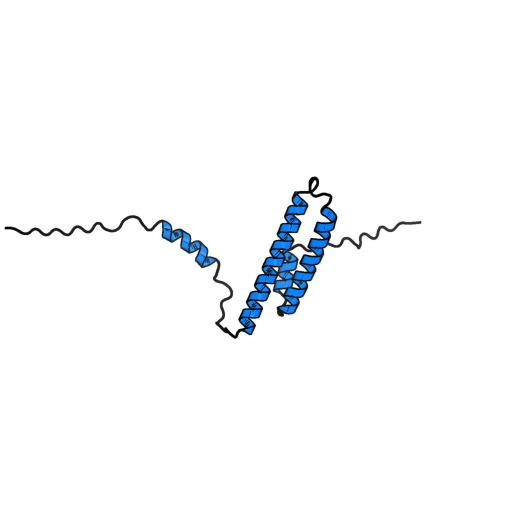N A 1 99 ? 10.064 9.262 21.740 1.00 57.31 99 ASN A O 1
ATOM 783 N N . LYS A 1 100 ? 8.358 9.808 23.060 1.00 57.25 100 LYS A N 1
ATOM 784 C CA . LYS A 1 100 ? 9.227 10.515 24.022 1.00 57.25 100 LYS A CA 1
ATOM 785 C C . LYS A 1 100 ? 10.044 9.549 24.888 1.00 57.25 100 LYS A C 1
ATOM 787 O O . LYS A 1 100 ? 11.178 9.856 25.244 1.00 57.25 100 LYS A O 1
ATOM 792 N N . LYS A 1 101 ? 9.479 8.374 25.196 1.00 58.69 101 LYS A N 1
ATOM 793 C CA . LYS A 1 101 ? 10.126 7.349 26.030 1.00 58.69 101 LYS A CA 1
ATOM 794 C C . LYS A 1 101 ? 11.329 6.705 25.324 1.00 58.69 101 LYS A C 1
ATOM 796 O O . LYS A 1 101 ? 12.337 6.463 25.971 1.00 58.69 101 LYS A O 1
ATOM 801 N N . SER A 1 102 ? 11.275 6.539 23.999 1.00 62.88 102 SER A N 1
ATOM 802 C CA . SER A 1 102 ? 12.373 5.933 23.232 1.00 62.88 102 SER A CA 1
ATOM 803 C C . SER A 1 102 ? 13.630 6.807 23.157 1.00 62.88 102 SER A C 1
ATOM 805 O O . SER A 1 102 ? 14.731 6.270 23.123 1.00 62.88 102 SER A O 1
ATOM 807 N N . TRP A 1 103 ? 13.500 8.138 23.130 1.00 70.62 103 TRP A N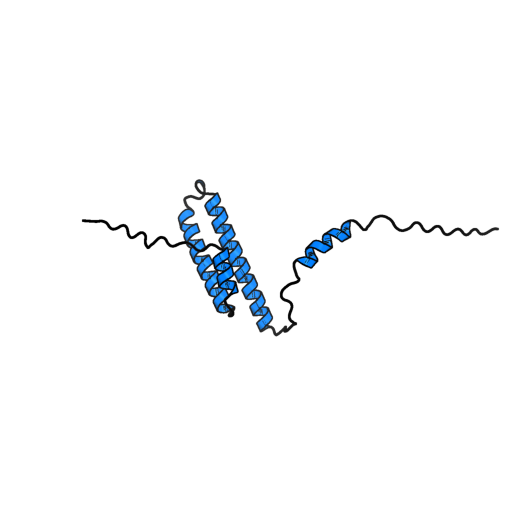 1
ATOM 808 C CA . TRP A 1 103 ? 14.671 9.019 23.006 1.00 70.62 103 TRP A CA 1
ATOM 809 C C . TRP A 1 103 ? 15.375 9.280 24.346 1.00 70.62 103 TRP A C 1
ATOM 811 O O . TRP A 1 103 ? 16.558 9.611 24.373 1.00 70.62 103 TRP A O 1
ATOM 821 N N . MET A 1 104 ? 14.673 9.096 25.470 1.00 64.38 104 MET A N 1
ATOM 822 C CA . MET A 1 104 ? 15.259 9.254 26.809 1.00 64.38 104 MET A CA 1
ATOM 823 C C . MET A 1 104 ? 16.046 8.020 27.276 1.00 64.38 104 MET A C 1
ATOM 825 O O . MET A 1 104 ? 16.866 8.142 28.185 1.00 64.38 104 MET A O 1
ATOM 829 N N . ASP A 1 105 ? 15.859 6.864 26.635 1.00 62.69 105 ASP A N 1
ATOM 830 C CA . ASP A 1 105 ? 16.521 5.610 27.018 1.00 62.69 105 ASP A CA 1
ATOM 831 C C . ASP A 1 105 ? 18.008 5.579 26.609 1.00 62.69 105 ASP A C 1
ATOM 833 O O . ASP A 1 105 ? 18.864 5.052 27.316 1.00 62.69 105 ASP A O 1
ATOM 837 N N . SER A 1 106 ? 18.372 6.270 25.521 1.00 63.25 106 SER A N 1
ATOM 838 C CA . SER A 1 106 ? 19.768 6.365 25.061 1.00 63.25 106 SER A CA 1
ATOM 839 C C . SER A 1 106 ? 20.683 7.170 25.996 1.00 63.25 106 SER A C 1
ATOM 841 O O . SER A 1 106 ? 21.905 7.080 25.886 1.00 63.25 106 SER A O 1
ATOM 843 N N . VAL A 1 107 ? 20.125 7.951 26.928 1.00 60.94 107 VAL A N 1
ATOM 844 C CA . VAL A 1 107 ? 20.905 8.797 27.852 1.00 60.94 107 VAL A CA 1
ATOM 845 C C . VAL A 1 107 ? 21.428 7.996 29.053 1.00 60.94 107 VAL A C 1
ATOM 847 O O . VAL A 1 107 ? 22.427 8.377 29.664 1.00 60.94 107 VAL A O 1
ATOM 850 N N . GLN A 1 108 ? 20.806 6.859 29.382 1.00 59.31 108 GLN A N 1
ATOM 851 C CA . GLN A 1 108 ? 21.200 6.047 30.541 1.00 59.31 108 GLN A CA 1
ATOM 852 C C . GLN A 1 108 ? 22.482 5.232 30.304 1.00 59.31 108 GLN A C 1
ATOM 854 O O . GLN A 1 108 ? 23.115 4.818 31.269 1.00 59.31 108 GLN A O 1
ATOM 859 N N . LEU A 1 109 ? 22.930 5.064 29.051 1.00 60.50 109 LEU A N 1
ATOM 860 C CA . LEU A 1 109 ? 24.134 4.279 28.738 1.00 60.50 109 LEU A CA 1
ATOM 861 C C . LEU A 1 109 ? 25.458 4.936 29.173 1.00 60.50 109 LEU A C 1
ATOM 863 O O . LEU A 1 109 ? 26.472 4.255 29.264 1.00 60.50 109 LEU A O 1
ATOM 867 N N . TRP A 1 110 ? 25.469 6.245 29.442 1.00 60.91 110 TRP A N 1
ATOM 868 C CA . TRP A 1 110 ? 26.691 6.994 29.776 1.00 60.91 110 TRP A CA 1
ATOM 869 C C . TRP A 1 110 ? 26.845 7.229 31.284 1.00 60.91 110 TRP A C 1
ATOM 871 O O . TRP A 1 110 ? 27.867 7.742 31.728 1.00 60.91 110 TRP A O 1
ATOM 881 N N . LYS A 1 111 ? 25.841 6.848 32.088 1.00 55.72 111 LYS A N 1
ATOM 882 C CA . LYS A 1 111 ? 25.840 7.013 33.552 1.00 55.72 111 LYS A CA 1
ATOM 883 C C . LYS A 1 111 ? 26.342 5.778 34.307 1.00 55.72 111 LYS A C 1
ATOM 885 O O . LYS A 1 111 ? 25.976 5.566 35.459 1.00 55.72 111 LYS A O 1
ATOM 890 N N . THR A 1 112 ? 27.200 4.972 33.690 1.00 55.94 112 THR A N 1
ATOM 891 C CA . THR A 1 112 ? 27.953 3.923 34.392 1.00 55.94 112 THR A CA 1
ATOM 892 C C . THR A 1 112 ? 29.437 4.236 34.288 1.00 55.94 112 THR A C 1
ATOM 894 O O . THR A 1 112 ? 30.176 3.644 33.512 1.00 55.94 112 THR A O 1
ATOM 897 N N . GLY A 1 113 ? 29.850 5.235 35.059 1.00 58.25 113 GLY A N 1
ATOM 898 C CA . GLY A 1 113 ? 31.238 5.633 35.225 1.00 58.25 113 GLY A CA 1
ATOM 899 C C . GLY A 1 113 ? 31.335 6.563 36.425 1.00 58.25 113 GLY A C 1
ATOM 900 O O . GLY A 1 113 ? 30.800 7.663 36.384 1.00 58.25 113 GLY A O 1
ATOM 901 N N . ASP A 1 114 ? 31.984 6.066 37.475 1.00 54.97 114 ASP A N 1
ATOM 902 C CA . ASP A 1 114 ? 32.398 6.758 38.697 1.00 54.97 114 ASP A CA 1
ATOM 903 C C . ASP A 1 114 ? 31.323 7.262 39.662 1.00 54.97 114 ASP A C 1
ATOM 905 O O . ASP A 1 114 ? 30.818 8.375 39.561 1.00 54.97 114 ASP A O 1
ATOM 909 N N . SER A 1 115 ? 31.084 6.460 40.705 1.00 55.72 115 SER A N 1
ATOM 910 C CA . SER A 1 115 ? 30.998 6.929 42.098 1.00 55.72 115 SER A CA 1
ATOM 911 C C . SER A 1 115 ? 31.086 5.731 43.048 1.00 55.72 115 SER A C 1
ATOM 913 O O . SER A 1 115 ? 30.066 5.162 43.416 1.00 55.72 115 SER A O 1
ATOM 915 N N . ASN A 1 116 ? 32.299 5.328 43.428 1.00 45.75 116 ASN A N 1
ATOM 916 C CA . ASN A 1 116 ? 32.559 4.689 44.724 1.00 45.75 116 ASN A CA 1
ATOM 917 C C . ASN A 1 116 ? 34.037 4.875 45.082 1.00 45.75 116 ASN A C 1
ATOM 919 O O . ASN A 1 116 ? 34.847 3.955 45.030 1.00 45.75 116 ASN A O 1
ATOM 923 N N . LEU A 1 117 ? 34.372 6.113 45.437 1.00 48.94 117 LEU A N 1
ATOM 924 C CA . LEU A 1 117 ? 35.508 6.419 46.292 1.00 48.94 117 LEU A CA 1
ATOM 925 C C . LEU A 1 117 ? 34.897 6.909 47.604 1.00 48.94 117 LEU A C 1
ATOM 927 O O . LEU A 1 117 ? 34.493 8.062 47.724 1.00 48.94 117 LEU A O 1
ATOM 931 N N . VAL A 1 118 ? 34.743 5.989 48.552 1.00 44.94 118 VAL A N 1
ATOM 932 C CA . VAL A 1 118 ? 34.527 6.336 49.953 1.00 44.94 118 VAL A CA 1
ATOM 933 C C . VAL A 1 118 ? 35.628 5.623 50.718 1.00 44.94 118 VAL A C 1
ATOM 935 O O . VAL A 1 118 ? 35.567 4.418 50.958 1.00 44.94 118 VAL A O 1
ATOM 938 N N . GLU A 1 119 ? 36.684 6.382 51.006 1.00 48.06 119 GLU A N 1
ATOM 939 C CA . GLU A 1 119 ? 37.622 6.080 52.080 1.00 48.06 119 GLU A CA 1
ATOM 940 C C . GLU A 1 119 ? 36.836 5.810 53.365 1.00 48.06 119 GLU A C 1
ATOM 942 O O . GLU A 1 119 ? 35.925 6.552 53.736 1.00 48.06 119 GLU A O 1
ATOM 947 N N . SER A 1 120 ? 37.202 4.753 54.075 1.00 44.53 120 SER A N 1
ATOM 948 C CA . SER A 1 120 ? 36.898 4.615 55.494 1.00 44.53 120 SER A CA 1
ATOM 949 C C . SER A 1 120 ? 38.084 3.930 56.143 1.00 44.53 120 SER A C 1
ATOM 951 O O . SER A 1 120 ? 38.249 2.714 56.095 1.00 44.53 120 SER A O 1
ATOM 953 N N . ASP A 1 121 ? 38.937 4.797 56.669 1.00 44.47 121 ASP A N 1
ATOM 954 C CA . ASP A 1 121 ? 40.001 4.537 57.621 1.00 44.47 121 ASP A CA 1
ATOM 955 C C . ASP A 1 121 ? 39.444 3.830 58.868 1.00 44.47 121 ASP A C 1
ATOM 957 O O . ASP A 1 121 ? 38.410 4.243 59.401 1.00 44.47 121 ASP A O 1
ATOM 961 N N . SER A 1 122 ? 40.107 2.760 59.312 1.00 47.78 122 SER A N 1
ATOM 962 C CA . SER A 1 122 ? 40.033 2.203 60.671 1.00 47.78 122 SER A CA 1
ATOM 963 C C . SER A 1 122 ? 41.092 1.105 60.842 1.00 47.78 122 SER A C 1
ATOM 965 O O . SER A 1 122 ? 40.917 -0.029 60.391 1.00 47.78 122 SER A O 1
ATOM 967 N N . GLU A 1 123 ? 42.187 1.447 61.527 1.00 47.41 123 GLU A N 1
ATOM 968 C CA . GLU A 1 123 ? 43.086 0.501 62.208 1.00 47.41 123 GLU A CA 1
ATOM 969 C C . GLU A 1 123 ? 42.312 -0.464 63.128 1.00 47.41 123 GLU A C 1
ATOM 971 O O . GLU A 1 123 ? 41.250 -0.128 63.664 1.00 47.41 123 GLU A O 1
ATOM 976 N N . PRO A 1 124 ? 42.923 -1.613 63.461 1.00 48.34 124 PRO A N 1
ATOM 977 C CA . PRO A 1 124 ? 43.190 -1.805 64.883 1.00 48.34 124 PRO A CA 1
ATOM 978 C C . PRO A 1 124 ? 44.592 -2.350 65.190 1.00 48.34 124 PRO A C 1
ATOM 980 O O . PRO A 1 124 ? 45.126 -3.230 64.520 1.00 48.34 124 PRO A O 1
ATOM 983 N N . LYS A 1 125 ? 45.137 -1.844 66.301 1.00 41.66 125 LYS A N 1
ATOM 984 C CA . LYS A 1 125 ? 46.219 -2.443 67.091 1.00 41.66 125 LYS A CA 1
ATOM 985 C C . LYS A 1 125 ? 45.814 -3.822 67.624 1.00 41.66 125 LYS A C 1
ATOM 987 O O . LYS A 1 125 ? 44.823 -3.910 68.346 1.00 41.66 125 LYS A O 1
ATOM 992 N N . GLN A 1 126 ? 46.658 -4.829 67.407 1.00 42.97 126 GLN A N 1
ATOM 993 C CA . GLN A 1 126 ? 47.482 -5.470 68.449 1.00 42.97 126 GLN A CA 1
ATOM 994 C C . GLN A 1 126 ? 48.528 -6.387 67.819 1.00 42.97 126 GLN A C 1
ATOM 996 O O . GLN A 1 126 ? 48.178 -7.112 66.865 1.00 42.97 126 GLN A O 1
#

Sequence (126 aa):
MELSLDLGLVHVSKTVAECLEEVAKVKDVGQKLSRLDDYVNRLEDERRKIEVFRR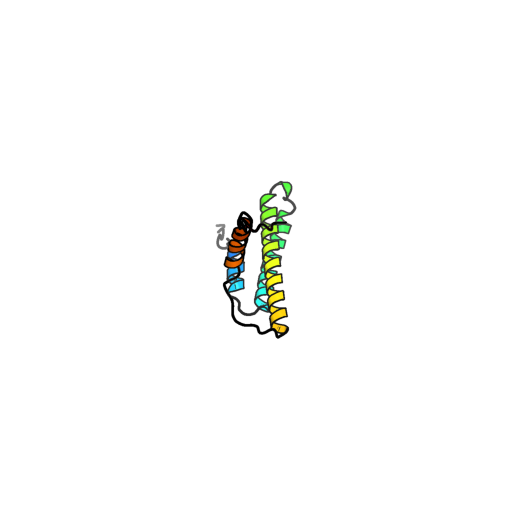ELPLCMLLLNDAILKLKEEALRCKELNDRAAAGQGDGEEGEMMNKKSWMDSVQLWKTGDSNLVESDSEPKQ

Organism: NCBI:txid586396

Secondary structure (DSSP, 8-state):
------GGG---PPPHHHHHHHHHH---HHHHHHHHHHHHHHHHHHHHHHGGGTTT-HHHHHHHHHHHHHHHHHHHHHHHHHHHHHTT-------S-HHHHHHHHTTGGG--S-------------

Foldseek 3Di:
DDDPPPPVPPPPDDDLVRLVVVLVPDDDLVVSLVSLVVVLVVLVVVLVVCVVVCVVCVPSNVVSVVSSVVSVVVSVVSVVVVVCVVVPPDDDDDDDDDPVVVVVVVVVVVPPDDDDDDDDDDDDDD

Radius of gyration: 27.97 Å; chains: 1; bounding box: 63×26×106 Å

pLDDT: mean 77.52, std 19.57, range [41.66, 97.88]